Protein AF-A0A6G8AYE1-F1 (afdb_monomer_lite)

Sequence (73 aa):
MKGLIKAIDKLAEAIITAKVNSPWLNQKQAAAYLRMSINSFKDIQFKSHSLYEEGVAIERWNRNELDQEMLKR

Foldseek 3Di:
DVVVVVVVVVVVVVVVVCVVPAQKDALVRLCVLVPHDSVVSVVVPQDWDDPVVVVGPGIIDGNVSSVVVVVVD

Secondary structure (DSSP, 8-state):
-HHHHHHHHHHHHHHHHHGGG-SEE-HHHHHHHTT--HHHHHHHT---EEEGGGTEEEEEEEHHHHHHHHHH-

Radius of gyration: 16.18 Å; chains: 1; bounding box: 34×25×48 Å

Organism: NCBI:txid2714949

Structure (mmCIF, N/CA/C/O backbone):
data_AF-A0A6G8AYE1-F1
#
_entry.id   AF-A0A6G8AYE1-F1
#
loop_
_atom_site.group_PDB
_atom_site.id
_atom_site.type_symbol
_atom_site.label_atom_id
_atom_site.label_alt_id
_atom_site.label_comp_id
_atom_site.label_asym_id
_atom_site.label_entity_id
_atom_site.label_seq_id
_atom_site.pdbx_PDB_ins_code
_atom_site.Cartn_x
_atom_site.Cartn_y
_atom_site.Cartn_z
_atom_site.occupancy
_atom_site.B_iso_or_equiv
_atom_site.auth_seq_id
_atom_site.auth_comp_id
_atom_site.auth_asym_id
_atom_site.auth_atom_id
_atom_site.pdbx_PDB_model_num
ATOM 1 N N . MET A 1 1 ? 17.785 0.188 -32.877 1.00 55.34 1 MET A N 1
ATOM 2 C CA . MET A 1 1 ? 18.291 -0.414 -31.618 1.00 55.34 1 MET A CA 1
ATOM 3 C C . MET A 1 1 ? 18.756 0.604 -30.569 1.00 55.34 1 MET A C 1
ATOM 5 O O . MET A 1 1 ? 18.284 0.510 -29.449 1.00 55.34 1 MET A O 1
ATOM 9 N N . LYS A 1 2 ? 19.592 1.610 -30.886 1.00 66.00 2 LYS A N 1
ATOM 10 C CA . LYS A 1 2 ? 20.115 2.573 -29.881 1.00 66.00 2 LYS A CA 1
ATOM 11 C C . LYS A 1 2 ? 19.055 3.428 -29.153 1.00 66.00 2 LYS A C 1
ATOM 13 O O . LYS A 1 2 ? 19.243 3.759 -27.990 1.00 66.00 2 LYS A O 1
ATOM 18 N N . GLY A 1 3 ? 17.945 3.775 -29.812 1.00 76.19 3 GLY A N 1
ATOM 19 C CA . GLY A 1 3 ? 16.879 4.588 -29.203 1.00 76.19 3 GLY A CA 1
ATOM 20 C C . GLY A 1 3 ? 16.076 3.860 -28.117 1.00 76.19 3 GLY A C 1
ATOM 21 O O . GLY A 1 3 ? 15.710 4.471 -27.122 1.00 76.19 3 GLY A O 1
ATOM 22 N N . LEU A 1 4 ? 15.867 2.551 -28.283 1.00 72.50 4 LEU A N 1
ATOM 23 C CA . LEU A 1 4 ? 15.142 1.703 -27.330 1.00 72.50 4 LEU A CA 1
ATOM 24 C C . LEU A 1 4 ? 15.938 1.511 -26.037 1.00 72.50 4 LEU A C 1
ATOM 26 O O . LEU A 1 4 ? 15.396 1.694 -24.956 1.00 72.50 4 LEU A O 1
ATOM 30 N N . ILE A 1 5 ? 17.241 1.243 -26.159 1.00 82.94 5 ILE A N 1
ATOM 31 C CA . ILE A 1 5 ? 18.150 1.109 -25.011 1.00 82.94 5 ILE A CA 1
ATOM 32 C C . ILE A 1 5 ? 18.153 2.405 -24.190 1.00 82.94 5 ILE A C 1
ATOM 34 O O . ILE A 1 5 ? 17.906 2.381 -22.994 1.00 82.94 5 ILE A O 1
ATOM 38 N N . LYS A 1 6 ? 18.280 3.561 -24.854 1.00 85.19 6 LYS A N 1
ATOM 39 C CA . LYS A 1 6 ? 18.274 4.869 -24.182 1.00 85.19 6 LYS A CA 1
ATOM 40 C C . LYS A 1 6 ? 16.940 5.200 -23.497 1.00 85.19 6 LYS A C 1
ATOM 42 O O . LYS A 1 6 ? 16.923 5.932 -22.512 1.00 85.19 6 LYS A O 1
ATOM 47 N N . ALA A 1 7 ? 15.822 4.703 -24.027 1.00 75.81 7 ALA A N 1
ATOM 48 C CA . ALA A 1 7 ? 14.515 4.847 -23.392 1.00 75.81 7 ALA A CA 1
ATOM 49 C C . ALA A 1 7 ? 14.394 3.958 -22.143 1.00 75.81 7 ALA A C 1
ATOM 51 O O . ALA A 1 7 ? 13.881 4.417 -21.125 1.00 75.81 7 ALA A O 1
ATOM 52 N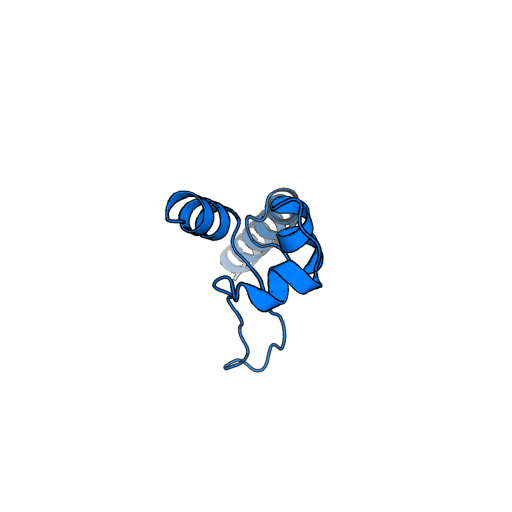 N . ILE A 1 8 ? 14.919 2.731 -22.201 1.00 80.69 8 ILE A N 1
ATOM 53 C CA . ILE A 1 8 ? 14.978 1.810 -21.058 1.00 80.69 8 ILE A CA 1
ATOM 54 C C . ILE A 1 8 ? 15.874 2.380 -19.953 1.00 80.69 8 ILE A C 1
ATOM 56 O O . ILE A 1 8 ? 15.454 2.401 -18.800 1.00 80.69 8 ILE A O 1
ATOM 60 N N . ASP A 1 9 ? 17.043 2.924 -20.296 1.00 84.19 9 ASP A N 1
ATOM 61 C CA . ASP A 1 9 ? 17.961 3.527 -19.319 1.00 84.19 9 ASP A CA 1
ATOM 62 C C . ASP A 1 9 ? 17.320 4.722 -18.600 1.00 84.19 9 ASP A C 1
ATOM 64 O O . ASP A 1 9 ? 17.371 4.816 -17.376 1.00 84.19 9 ASP A O 1
ATOM 68 N N . LYS A 1 10 ? 16.618 5.593 -19.339 1.00 79.50 10 LYS A N 1
ATOM 69 C CA . LYS A 1 10 ? 15.870 6.714 -18.745 1.00 79.50 10 LYS A CA 1
ATOM 70 C C . LYS A 1 10 ? 14.739 6.254 -17.826 1.00 79.50 10 LYS A C 1
ATOM 72 O O . LYS A 1 10 ? 14.488 6.891 -16.806 1.00 79.50 10 LYS A O 1
ATOM 77 N N . LEU A 1 11 ? 14.043 5.173 -18.181 1.00 74.31 11 LEU A N 1
ATOM 78 C CA . LEU A 1 11 ? 13.011 4.587 -17.324 1.00 74.31 11 LEU A CA 1
ATOM 79 C C . LEU A 1 11 ? 13.628 3.978 -16.061 1.00 74.31 11 LEU A C 1
ATOM 81 O O . LEU A 1 11 ? 13.100 4.184 -14.971 1.00 74.31 11 LEU A O 1
ATOM 85 N N . ALA A 1 12 ? 14.763 3.289 -16.183 1.00 76.81 12 ALA A N 1
ATOM 86 C CA . ALA A 1 12 ? 15.485 2.727 -15.048 1.00 76.81 12 ALA A CA 1
ATOM 87 C C . ALA A 1 12 ? 15.975 3.824 -14.088 1.00 76.81 12 ALA A C 1
ATOM 89 O O . ALA A 1 12 ? 15.737 3.729 -12.883 1.00 76.81 12 ALA A O 1
ATOM 90 N N . GLU A 1 13 ? 16.566 4.904 -14.608 1.00 77.69 13 GLU A N 1
ATOM 91 C CA . GLU A 1 13 ? 16.953 6.077 -13.813 1.00 77.69 13 GLU A CA 1
ATOM 92 C C . GLU A 1 13 ? 15.746 6.732 -13.134 1.00 77.69 13 GLU A C 1
ATOM 94 O O . GLU A 1 13 ? 15.796 7.034 -11.939 1.00 77.69 13 GLU A O 1
ATOM 99 N N . ALA A 1 14 ? 14.631 6.898 -13.851 1.00 70.12 14 ALA A N 1
ATOM 100 C CA . ALA A 1 14 ? 13.406 7.449 -13.278 1.00 70.12 14 ALA A CA 1
ATOM 101 C C . ALA A 1 14 ? 12.863 6.569 -12.142 1.00 70.12 14 ALA A C 1
ATOM 103 O O . ALA A 1 14 ? 12.463 7.094 -11.107 1.00 70.12 14 ALA A O 1
ATOM 104 N N . ILE A 1 15 ? 12.910 5.241 -12.284 1.00 67.12 15 ILE A N 1
ATOM 105 C CA . ILE A 1 15 ? 12.489 4.287 -11.245 1.00 67.12 15 ILE A CA 1
ATOM 106 C C . ILE A 1 15 ? 13.418 4.349 -10.024 1.00 67.12 15 ILE A C 1
ATOM 108 O O . ILE A 1 15 ? 12.942 4.337 -8.885 1.00 67.12 15 ILE A O 1
ATOM 112 N N . ILE A 1 16 ? 14.735 4.439 -10.238 1.00 65.25 16 ILE A N 1
ATOM 113 C CA . ILE A 1 16 ? 15.724 4.561 -9.156 1.00 65.25 16 ILE A CA 1
ATOM 114 C C . ILE A 1 16 ? 15.513 5.871 -8.391 1.00 65.25 16 ILE A C 1
ATOM 116 O O . ILE A 1 16 ? 15.485 5.863 -7.161 1.00 65.25 16 ILE A O 1
ATOM 120 N N . THR A 1 17 ? 15.286 6.974 -9.101 1.00 61.88 17 THR A N 1
ATOM 121 C CA . THR A 1 17 ? 15.041 8.289 -8.489 1.00 61.88 17 THR A CA 1
ATOM 122 C C . THR A 1 17 ? 13.674 8.334 -7.791 1.00 61.88 17 THR A C 1
ATOM 124 O O . THR A 1 17 ? 13.541 8.879 -6.695 1.00 61.88 17 THR A O 1
ATOM 127 N N . ALA A 1 18 ? 12.655 7.683 -8.363 1.00 58.41 18 ALA A N 1
ATOM 128 C CA . ALA A 1 18 ? 11.307 7.601 -7.800 1.00 58.41 18 ALA A CA 1
ATOM 129 C C . ALA A 1 18 ? 11.213 6.730 -6.537 1.00 58.41 18 ALA A C 1
ATOM 131 O O . ALA A 1 18 ? 10.287 6.926 -5.745 1.00 58.41 18 ALA A O 1
ATOM 132 N N . LYS A 1 19 ? 12.166 5.814 -6.284 1.00 54.00 19 LYS A N 1
ATOM 133 C CA . LYS A 1 19 ? 12.209 5.038 -5.026 1.00 54.00 19 LYS A CA 1
ATOM 134 C C . LYS A 1 19 ? 12.213 5.929 -3.783 1.00 54.00 19 LYS A C 1
ATOM 136 O O . LYS A 1 19 ? 11.676 5.507 -2.763 1.00 54.00 19 LYS A O 1
ATOM 141 N N . VAL A 1 20 ? 12.756 7.145 -3.871 1.00 53.53 20 VAL A N 1
ATOM 142 C CA . VAL A 1 20 ? 12.811 8.095 -2.746 1.00 53.53 20 VAL A CA 1
ATOM 143 C C . VAL A 1 20 ? 11.417 8.635 -2.377 1.00 53.53 20 VAL A C 1
ATOM 145 O O . VAL A 1 20 ? 11.191 8.982 -1.225 1.00 53.53 20 VAL A O 1
ATOM 148 N N . ASN A 1 21 ? 10.450 8.615 -3.305 1.00 62.22 21 ASN A N 1
ATOM 149 C CA . ASN A 1 21 ? 9.103 9.175 -3.120 1.00 62.22 21 ASN A CA 1
ATOM 150 C C . ASN A 1 21 ? 7.964 8.195 -3.439 1.00 62.22 21 ASN A C 1
ATOM 152 O O . ASN A 1 21 ? 6.830 8.628 -3.653 1.00 62.22 21 ASN A O 1
ATOM 156 N N . SER A 1 22 ? 8.217 6.883 -3.472 1.00 71.25 22 SER A N 1
ATOM 157 C CA . SER A 1 22 ? 7.175 5.924 -3.853 1.00 71.25 22 SER A CA 1
ATOM 158 C C . SER A 1 22 ? 5.955 6.032 -2.921 1.00 71.25 22 SER A C 1
ATOM 160 O O . SER A 1 22 ? 6.113 6.012 -1.696 1.00 71.25 22 SER A O 1
ATOM 162 N N . PRO A 1 23 ? 4.722 6.186 -3.443 1.00 83.19 23 PRO A N 1
ATOM 163 C CA . PRO A 1 23 ? 3.510 6.225 -2.623 1.00 83.19 23 PRO A CA 1
ATOM 164 C C . PRO A 1 23 ? 3.188 4.862 -1.995 1.00 83.19 23 PRO A C 1
ATOM 166 O O . PRO A 1 23 ? 2.330 4.785 -1.122 1.00 83.19 23 PRO A O 1
ATOM 169 N N . TRP A 1 24 ? 3.890 3.809 -2.420 1.00 88.56 24 TRP A N 1
ATOM 170 C CA . TRP A 1 24 ? 3.667 2.428 -2.025 1.00 88.56 24 TRP A CA 1
ATOM 171 C C . TRP A 1 24 ? 4.502 2.039 -0.805 1.00 88.56 24 TRP A C 1
ATOM 173 O O . TRP A 1 24 ? 5.731 1.948 -0.856 1.00 88.56 24 TRP A O 1
ATOM 183 N N . LEU A 1 25 ? 3.812 1.749 0.287 1.00 89.12 25 LEU A N 1
ATOM 184 C CA . LEU A 1 25 ? 4.366 1.353 1.571 1.00 89.12 25 LEU A CA 1
ATOM 185 C C . LEU A 1 25 ? 4.291 -0.166 1.737 1.00 89.12 25 LEU A C 1
ATOM 187 O O . LEU A 1 25 ? 3.370 -0.816 1.247 1.00 89.12 25 LEU A O 1
ATOM 191 N N . ASN A 1 26 ? 5.267 -0.750 2.430 1.00 89.56 26 ASN A N 1
ATOM 192 C CA . ASN A 1 26 ? 5.106 -2.094 2.991 1.00 89.56 26 ASN A CA 1
ATOM 193 C C . ASN A 1 26 ? 4.265 -2.044 4.282 1.00 89.56 26 ASN A C 1
ATOM 195 O O . ASN A 1 26 ? 3.999 -0.967 4.810 1.00 89.56 26 ASN A O 1
ATOM 199 N N . GLN A 1 27 ? 3.903 -3.202 4.835 1.00 88.31 27 GLN A N 1
ATOM 200 C CA . GLN A 1 27 ? 3.020 -3.284 6.005 1.00 88.31 27 GLN A CA 1
ATOM 201 C C . GLN A 1 27 ? 3.530 -2.488 7.217 1.00 88.31 27 GLN A C 1
ATOM 203 O O . GLN A 1 27 ? 2.766 -1.780 7.869 1.00 88.31 27 GLN A O 1
ATOM 208 N N . LYS A 1 28 ? 4.834 -2.571 7.516 1.00 89.12 28 LYS A N 1
ATOM 209 C CA . LYS A 1 28 ? 5.437 -1.842 8.644 1.00 89.12 28 LYS A CA 1
ATOM 210 C C . LYS A 1 28 ? 5.391 -0.333 8.415 1.00 89.12 28 LYS A C 1
ATOM 212 O O . LYS A 1 28 ? 5.095 0.418 9.336 1.00 89.12 28 LYS A O 1
ATOM 217 N N . GLN A 1 29 ? 5.673 0.098 7.187 1.00 90.38 29 GLN A N 1
ATOM 218 C CA . GLN A 1 29 ? 5.624 1.502 6.795 1.00 90.38 29 GLN A CA 1
ATOM 219 C C . GLN A 1 29 ? 4.193 2.049 6.816 1.00 90.38 29 GLN A C 1
ATOM 221 O O . GLN A 1 29 ? 3.996 3.167 7.272 1.00 90.38 29 GLN A O 1
ATOM 226 N N . ALA A 1 30 ? 3.204 1.269 6.373 1.00 89.56 30 ALA A N 1
ATOM 227 C CA . ALA A 1 30 ? 1.794 1.653 6.388 1.00 89.56 30 ALA A CA 1
ATOM 228 C C . ALA A 1 30 ? 1.254 1.797 7.821 1.00 89.56 30 ALA A C 1
ATOM 230 O O . ALA A 1 30 ? 0.665 2.824 8.155 1.00 89.56 30 ALA A O 1
ATOM 231 N N . ALA A 1 31 ? 1.545 0.831 8.700 1.00 90.88 31 ALA A N 1
ATOM 232 C CA . ALA A 1 31 ? 1.186 0.919 10.117 1.00 90.88 31 ALA A CA 1
ATOM 233 C C . ALA A 1 31 ? 1.849 2.128 10.808 1.00 90.88 31 ALA A C 1
ATOM 235 O O . ALA A 1 31 ? 1.195 2.862 11.548 1.00 90.88 31 ALA A O 1
ATOM 236 N N . ALA A 1 32 ? 3.133 2.376 10.516 1.00 90.75 32 ALA A N 1
ATOM 237 C CA . ALA A 1 32 ? 3.856 3.536 11.035 1.00 90.75 32 ALA A CA 1
ATOM 238 C C . ALA A 1 32 ? 3.293 4.866 10.505 1.00 90.75 32 ALA A C 1
ATOM 240 O O . ALA A 1 32 ? 3.169 5.820 11.272 1.00 90.75 32 ALA A O 1
ATOM 241 N N . TYR A 1 33 ? 2.919 4.921 9.223 1.00 90.25 33 TYR A N 1
ATOM 242 C CA . TYR A 1 33 ? 2.302 6.092 8.595 1.00 90.25 33 TYR A CA 1
ATOM 243 C C . TYR A 1 33 ? 0.994 6.479 9.295 1.00 90.25 33 TYR A C 1
ATOM 245 O O . TYR A 1 33 ? 0.798 7.643 9.633 1.00 90.25 33 TYR A O 1
ATOM 253 N N . LEU A 1 34 ? 0.161 5.487 9.621 1.00 89.44 34 LEU A N 1
ATOM 254 C CA . LEU A 1 34 ? -1.092 5.678 10.354 1.00 89.44 34 LEU A CA 1
ATOM 255 C C . LEU A 1 34 ? -0.927 5.759 11.884 1.00 89.44 34 LEU A C 1
ATOM 257 O O . LEU A 1 34 ? -1.923 5.809 12.604 1.00 89.44 34 LEU A O 1
ATOM 261 N N . ARG A 1 35 ? 0.314 5.777 12.395 1.00 91.31 35 ARG A N 1
ATOM 262 C CA . ARG A 1 35 ? 0.649 5.846 13.832 1.00 91.31 35 ARG A CA 1
ATOM 263 C C . ARG A 1 35 ? -0.046 4.775 14.684 1.00 91.31 35 ARG A C 1
ATOM 265 O O . ARG A 1 35 ? -0.461 5.044 15.809 1.00 91.31 35 ARG A O 1
ATOM 272 N N . MET A 1 36 ? -0.146 3.553 14.168 1.00 90.50 36 MET A N 1
ATOM 273 C CA . MET A 1 36 ? -0.789 2.434 14.860 1.00 90.50 36 MET A CA 1
ATOM 274 C C . MET A 1 36 ? 0.118 1.208 14.957 1.00 90.50 36 MET A C 1
ATOM 276 O O . MET A 1 36 ? 1.129 1.084 14.263 1.00 90.50 36 MET A O 1
ATOM 280 N N . SER A 1 37 ? -0.251 0.279 15.841 1.00 92.25 37 SER A N 1
ATOM 281 C CA . SER A 1 37 ? 0.447 -1.000 15.948 1.00 92.25 37 SER A CA 1
ATOM 282 C C . SER A 1 37 ? 0.213 -1.855 14.697 1.00 92.25 37 SER A C 1
ATOM 284 O O . SER A 1 37 ? -0.836 -1.767 14.058 1.00 92.25 37 SER A O 1
ATOM 286 N N . ILE A 1 38 ? 1.168 -2.729 14.362 1.00 89.62 38 ILE A N 1
ATOM 287 C CA . ILE A 1 38 ? 1.025 -3.661 13.229 1.00 89.62 38 ILE A CA 1
ATOM 288 C C . ILE A 1 38 ? -0.188 -4.583 13.420 1.00 89.62 38 ILE A C 1
ATOM 290 O O . ILE A 1 38 ? -0.844 -4.928 12.442 1.00 89.62 38 ILE A O 1
ATOM 294 N N . ASN A 1 39 ? -0.496 -4.967 14.661 1.00 90.69 39 ASN A N 1
ATOM 295 C CA . ASN A 1 39 ? -1.639 -5.828 14.960 1.00 90.69 39 ASN A CA 1
ATOM 296 C C . ASN A 1 39 ? -2.951 -5.097 14.665 1.00 90.69 39 ASN A C 1
ATOM 298 O O . ASN A 1 39 ? -3.749 -5.582 13.875 1.00 90.69 39 ASN A O 1
ATOM 302 N N . SER A 1 40 ? -3.097 -3.870 15.171 1.00 87.69 40 SER A N 1
ATOM 303 C CA . SER A 1 40 ? -4.260 -3.024 14.876 1.00 87.69 40 SER A CA 1
ATOM 304 C C . SER A 1 40 ? -4.412 -2.765 13.375 1.00 87.69 40 SER A C 1
ATOM 306 O O . SER A 1 40 ? -5.517 -2.807 12.849 1.00 87.69 40 SER A O 1
ATOM 308 N N . PHE A 1 41 ? -3.301 -2.543 12.667 1.00 89.31 41 PHE A N 1
ATOM 309 C CA . PHE A 1 41 ? -3.317 -2.360 11.217 1.00 89.31 41 PHE A CA 1
ATOM 310 C C . PHE A 1 41 ? -3.837 -3.602 10.475 1.00 89.31 41 PHE A C 1
ATOM 312 O O . PHE A 1 41 ? -4.603 -3.472 9.522 1.00 89.31 41 PHE A O 1
ATOM 319 N N . LYS A 1 42 ? -3.447 -4.807 10.915 1.00 87.00 42 LYS A N 1
ATOM 320 C CA . LYS A 1 42 ? -3.942 -6.074 10.351 1.00 87.00 42 LYS A CA 1
ATOM 321 C C . LYS A 1 42 ? -5.432 -6.281 10.612 1.00 87.00 42 LYS A C 1
ATOM 323 O O . LYS A 1 42 ? -6.128 -6.747 9.715 1.00 87.00 42 LYS A O 1
ATOM 328 N N . ASP A 1 43 ? -5.912 -5.904 11.793 1.00 89.06 43 ASP A N 1
ATOM 329 C CA . ASP A 1 43 ? -7.317 -6.077 12.173 1.00 89.06 43 ASP A CA 1
ATOM 330 C C . ASP A 1 43 ? -8.263 -5.189 11.345 1.00 89.06 43 ASP A C 1
ATOM 332 O O . ASP A 1 43 ? -9.391 -5.582 11.059 1.00 89.06 43 ASP A O 1
ATOM 336 N N . ILE A 1 44 ? -7.804 -4.006 10.920 1.00 85.06 44 ILE A N 1
ATOM 337 C CA . ILE A 1 44 ? -8.624 -3.032 10.175 1.00 85.06 44 ILE A CA 1
ATOM 338 C C . ILE A 1 44 ? -8.798 -3.412 8.689 1.00 85.06 44 ILE A C 1
ATOM 340 O O . ILE A 1 44 ? -9.729 -2.922 8.049 1.00 85.06 4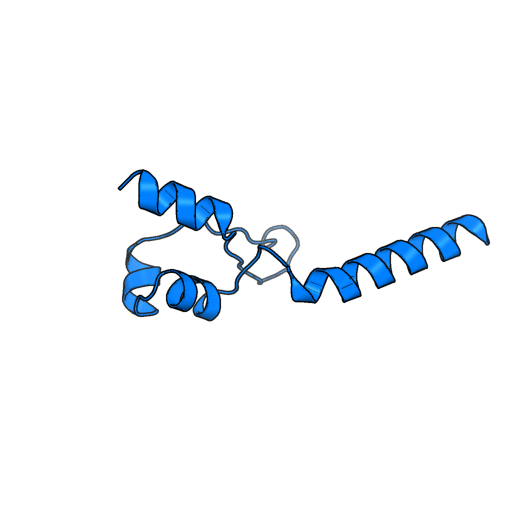4 ILE A O 1
ATOM 344 N N . GLN A 1 45 ? -7.953 -4.306 8.156 1.00 84.06 45 GLN A N 1
ATOM 345 C CA . GLN A 1 45 ? -7.993 -4.789 6.765 1.00 84.06 45 GLN A CA 1
ATOM 346 C C . GLN A 1 45 ? -7.992 -3.664 5.708 1.00 84.06 45 GLN A C 1
ATOM 348 O O . GLN A 1 45 ? -8.831 -3.638 4.809 1.00 84.06 45 GLN A O 1
ATOM 353 N N . PHE A 1 46 ? -7.038 -2.730 5.801 1.00 86.19 46 PHE A N 1
ATOM 354 C CA . PHE A 1 46 ? -6.838 -1.691 4.779 1.00 86.19 46 PHE A CA 1
ATOM 355 C C . PHE A 1 46 ? -6.595 -2.291 3.392 1.00 86.19 46 PHE A C 1
ATOM 357 O O . PHE A 1 46 ? -5.882 -3.297 3.273 1.00 86.19 46 PHE A O 1
ATOM 364 N N . LYS A 1 47 ? -7.100 -1.629 2.342 1.00 87.56 47 LYS A N 1
ATOM 365 C CA . LYS A 1 47 ? -6.932 -2.091 0.960 1.00 87.56 47 LYS A CA 1
ATOM 366 C C . LYS A 1 47 ? -5.453 -2.251 0.610 1.00 87.56 47 LYS A C 1
ATOM 368 O O . LYS A 1 47 ? -4.677 -1.293 0.617 1.00 87.56 47 LYS A O 1
ATOM 373 N N . SER A 1 48 ? -5.076 -3.480 0.28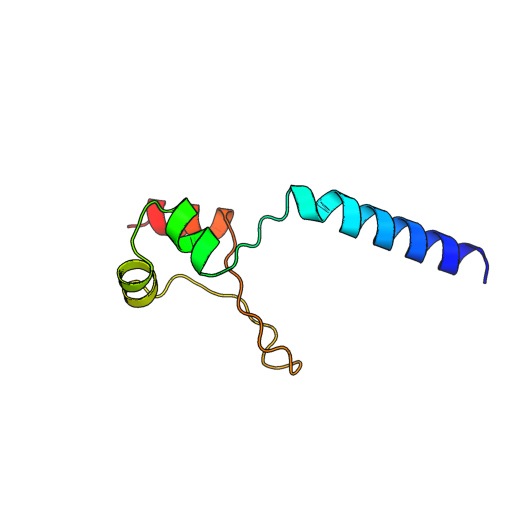3 1.00 88.56 48 SER A N 1
ATOM 374 C CA . SER A 1 48 ? -3.737 -3.835 -0.160 1.00 88.56 48 SER A CA 1
ATOM 375 C C . SER A 1 48 ? -3.716 -4.148 -1.653 1.00 88.56 48 SER A C 1
ATOM 377 O O . SER A 1 48 ? -4.723 -4.515 -2.259 1.00 88.56 48 SER A O 1
ATOM 379 N N . HIS A 1 49 ? -2.544 -3.983 -2.256 1.00 88.88 49 HIS A N 1
ATOM 380 C CA . HIS A 1 49 ? -2.276 -4.343 -3.641 1.00 88.88 49 HIS A CA 1
ATOM 381 C C . HIS A 1 49 ? -1.140 -5.347 -3.663 1.00 88.88 49 HIS A C 1
ATOM 383 O O . HIS A 1 49 ? -0.073 -5.113 -3.086 1.00 88.88 49 HIS A O 1
ATOM 389 N N . SER A 1 50 ? -1.368 -6.466 -4.335 1.00 84.00 50 SER A N 1
ATOM 390 C CA . SER A 1 50 ? -0.356 -7.491 -4.534 1.00 84.00 50 SER A CA 1
ATOM 391 C C . SER A 1 50 ? -0.338 -7.927 -5.990 1.00 84.00 50 SER A C 1
ATOM 393 O O . SER A 1 50 ? -1.338 -7.833 -6.695 1.00 84.00 50 SER A O 1
ATOM 395 N N . LEU A 1 51 ? 0.821 -8.402 -6.432 1.00 79.19 51 LEU A N 1
ATOM 396 C CA . LEU A 1 51 ? 0.999 -9.043 -7.733 1.00 79.19 51 LEU A CA 1
ATOM 397 C C . LEU A 1 51 ? 1.023 -10.569 -7.558 1.00 79.19 51 LEU A C 1
ATOM 399 O O . LEU A 1 51 ? 1.802 -11.266 -8.205 1.00 79.19 51 LEU A O 1
ATOM 403 N N . TYR A 1 52 ? 0.204 -11.088 -6.636 1.00 76.44 52 TYR A N 1
ATOM 404 C CA . TYR A 1 52 ? 0.190 -12.514 -6.307 1.00 76.44 52 TYR A CA 1
ATOM 405 C C . TYR A 1 52 ? -0.181 -13.375 -7.522 1.00 76.44 52 TYR A C 1
ATOM 407 O O . TYR A 1 52 ? 0.420 -14.424 -7.734 1.00 76.44 52 TYR A O 1
ATOM 415 N N . GLU A 1 53 ? -1.101 -12.886 -8.357 1.00 71.12 53 GLU A N 1
ATOM 416 C CA . GLU A 1 53 ? -1.510 -13.527 -9.616 1.00 71.12 53 GLU A CA 1
ATOM 417 C C . GLU A 1 53 ? -0.352 -13.653 -10.622 1.00 71.12 53 GLU A C 1
ATOM 419 O O . GLU A 1 53 ? -0.309 -14.597 -11.402 1.0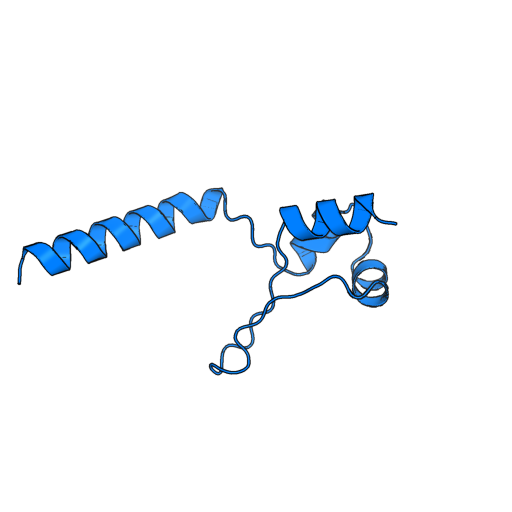0 71.12 53 GLU A O 1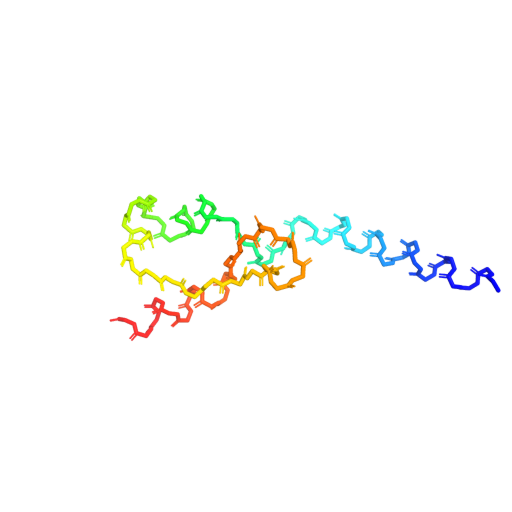
ATOM 424 N N . GLU A 1 54 ? 0.646 -12.772 -10.524 1.00 74.75 54 GLU A N 1
ATOM 425 C CA . GLU A 1 54 ? 1.866 -12.768 -11.342 1.00 74.75 54 GLU A CA 1
ATOM 426 C C . GLU A 1 54 ? 3.039 -13.496 -10.645 1.00 74.75 54 GLU A C 1
ATOM 428 O O . GLU A 1 54 ? 4.203 -13.342 -11.017 1.00 74.75 54 GLU A O 1
ATOM 433 N N . GLY A 1 55 ? 2.760 -14.261 -9.580 1.00 74.00 55 GLY A N 1
ATOM 434 C CA . GLY A 1 55 ? 3.757 -15.019 -8.814 1.00 74.00 55 GLY A CA 1
ATOM 435 C C . GLY A 1 55 ? 4.614 -14.176 -7.863 1.00 74.00 55 GLY A C 1
ATOM 436 O O . GLY A 1 55 ? 5.583 -14.680 -7.289 1.00 74.00 55 GLY A O 1
ATOM 437 N N . VAL A 1 56 ? 4.278 -12.899 -7.661 1.00 73.44 56 VAL A N 1
ATOM 438 C CA . VAL 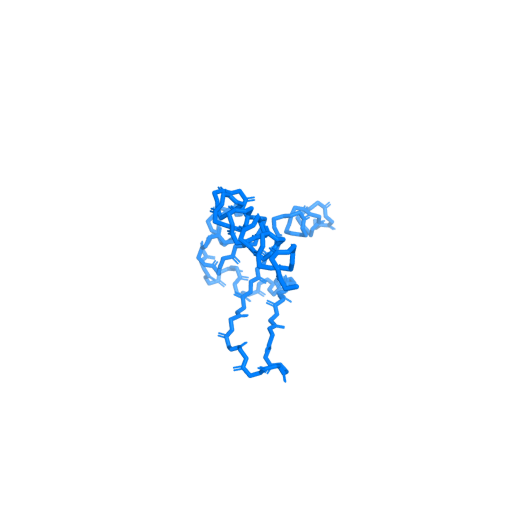A 1 56 ? 5.036 -11.987 -6.797 1.00 73.44 56 VAL A CA 1
ATOM 439 C C . VAL A 1 56 ? 4.317 -11.821 -5.460 1.00 73.44 56 VAL A C 1
ATOM 441 O O . VAL A 1 56 ? 3.353 -11.068 -5.325 1.00 73.44 56 VAL A O 1
ATOM 444 N N . ALA A 1 57 ? 4.843 -12.480 -4.426 1.00 75.75 57 ALA A N 1
ATOM 445 C CA . ALA A 1 57 ? 4.347 -12.403 -3.049 1.00 75.75 57 ALA A CA 1
ATOM 446 C C . ALA A 1 57 ? 4.772 -11.101 -2.335 1.00 75.75 57 ALA A C 1
ATOM 448 O O . ALA A 1 57 ? 5.362 -11.122 -1.254 1.00 75.75 57 ALA A O 1
ATOM 449 N N . ILE A 1 58 ? 4.517 -9.950 -2.959 1.00 79.19 58 ILE A N 1
ATOM 450 C CA . ILE A 1 58 ? 4.768 -8.635 -2.367 1.00 79.19 58 ILE A CA 1
ATOM 451 C C . ILE A 1 58 ? 3.441 -7.904 -2.261 1.00 79.19 58 ILE A C 1
ATOM 453 O O . ILE A 1 58 ? 2.823 -7.560 -3.264 1.00 79.19 58 ILE A O 1
ATOM 457 N N . GLU A 1 59 ? 3.054 -7.623 -1.025 1.00 85.81 59 GLU A N 1
ATOM 458 C CA . GLU A 1 59 ? 1.889 -6.816 -0.699 1.00 85.81 59 GLU A CA 1
ATOM 459 C C . GLU A 1 59 ? 2.320 -5.383 -0.354 1.00 85.81 59 GLU A C 1
ATOM 461 O O . GLU A 1 59 ? 3.304 -5.156 0.368 1.00 85.81 59 GLU A O 1
ATOM 466 N N . ARG A 1 60 ? 1.614 -4.403 -0.920 1.00 90.12 60 ARG A N 1
ATOM 467 C CA . ARG A 1 60 ? 1.879 -2.970 -0.756 1.00 90.12 60 ARG A CA 1
ATOM 468 C C . ARG A 1 60 ? 0.588 -2.205 -0.499 1.00 90.12 60 ARG A C 1
ATOM 470 O O . ARG A 1 60 ? -0.472 -2.571 -0.989 1.00 90.12 60 ARG A O 1
ATOM 477 N N . TRP A 1 61 ? 0.712 -1.087 0.205 1.00 91.50 61 TRP A N 1
ATOM 478 C CA . TRP A 1 61 ? -0.381 -0.161 0.501 1.00 91.50 61 TRP A CA 1
ATOM 479 C C . TRP A 1 61 ? -0.066 1.213 -0.073 1.00 91.50 61 TRP A C 1
ATOM 481 O O . TRP A 1 61 ? 1.072 1.673 0.025 1.00 91.50 61 TRP A O 1
ATOM 491 N N . ASN A 1 62 ? -1.048 1.880 -0.672 1.00 92.25 62 ASN A N 1
ATOM 492 C CA . ASN A 1 62 ? -0.862 3.221 -1.216 1.00 92.25 62 ASN A CA 1
ATOM 493 C C . ASN A 1 62 ? -1.168 4.290 -0.159 1.00 92.25 62 ASN A C 1
ATOM 495 O O . ASN A 1 62 ? -2.237 4.262 0.443 1.00 92.25 62 ASN A O 1
ATOM 499 N N . ARG A 1 63 ? -0.279 5.275 0.023 1.00 89.31 63 ARG A N 1
ATOM 500 C CA . ARG A 1 63 ? -0.491 6.398 0.958 1.00 89.31 63 ARG A CA 1
ATOM 501 C C . ARG A 1 63 ? -1.825 7.121 0.749 1.00 89.31 63 ARG A C 1
ATOM 503 O O . ARG A 1 63 ? -2.560 7.306 1.710 1.00 89.31 63 ARG A O 1
ATOM 510 N N . ASN A 1 64 ? -2.163 7.456 -0.496 1.00 88.94 64 ASN A N 1
ATOM 511 C CA . ASN A 1 64 ? -3.375 8.219 -0.795 1.00 88.94 64 ASN A CA 1
ATOM 512 C C . ASN A 1 64 ? -4.647 7.411 -0.499 1.00 88.94 64 ASN A C 1
ATOM 514 O O . ASN A 1 64 ? -5.655 7.979 -0.092 1.00 88.94 64 ASN A O 1
ATOM 518 N N . GLU A 1 65 ? -4.617 6.091 -0.711 1.00 89.62 65 GLU A N 1
ATOM 519 C CA . GLU A 1 65 ? -5.756 5.222 -0.391 1.00 89.62 65 GLU A CA 1
ATOM 520 C C . GLU A 1 65 ? -5.928 5.072 1.122 1.00 89.62 65 GLU A C 1
ATOM 522 O O . GLU A 1 65 ? -7.052 5.163 1.608 1.00 89.62 65 GLU A O 1
ATOM 527 N N . LEU A 1 66 ? -4.825 4.937 1.870 1.00 89.94 66 LEU A N 1
ATOM 528 C CA . LEU A 1 66 ? -4.865 4.924 3.335 1.00 89.94 66 LEU A CA 1
ATOM 529 C C . LEU A 1 66 ? -5.471 6.223 3.889 1.00 89.94 66 LEU A C 1
ATOM 531 O O . LEU A 1 66 ? -6.337 6.163 4.759 1.00 89.94 66 LEU A O 1
ATOM 535 N N . ASP A 1 67 ? -5.078 7.385 3.357 1.00 89.06 67 ASP A N 1
ATOM 536 C CA . ASP A 1 67 ? -5.648 8.677 3.765 1.00 89.06 67 ASP A CA 1
ATOM 537 C C . ASP A 1 67 ? -7.153 8.757 3.459 1.00 89.06 67 ASP A C 1
ATOM 539 O O . ASP A 1 67 ? -7.942 9.198 4.296 1.00 89.06 67 ASP A O 1
ATOM 543 N N . GLN A 1 68 ? -7.577 8.291 2.279 1.00 88.56 68 GLN A N 1
ATOM 544 C CA . GLN A 1 68 ? -8.995 8.262 1.910 1.00 88.56 68 GLN A CA 1
ATOM 545 C C . GLN A 1 68 ? -9.823 7.330 2.798 1.00 88.56 68 GLN A C 1
ATOM 547 O O . GLN A 1 68 ? -10.964 7.660 3.119 1.00 88.56 68 GLN A O 1
ATOM 552 N N . GLU A 1 69 ? -9.289 6.171 3.178 1.00 87.44 69 GLU A N 1
ATOM 553 C CA . GLU A 1 69 ? -9.978 5.245 4.080 1.00 87.44 69 GLU A CA 1
ATOM 554 C C . GLU A 1 69 ? -10.109 5.814 5.494 1.00 87.44 69 GLU A C 1
ATOM 556 O O . GLU A 1 69 ? -11.160 5.653 6.112 1.00 87.44 69 GLU A O 1
ATOM 561 N N . MET A 1 70 ? -9.090 6.525 5.983 1.00 85.19 70 MET A N 1
ATOM 562 C CA . MET A 1 70 ? -9.139 7.182 7.293 1.00 85.19 70 MET A CA 1
ATOM 563 C C . MET A 1 70 ? -10.103 8.371 7.318 1.00 85.19 70 MET A C 1
ATOM 565 O O . MET A 1 70 ? -10.739 8.600 8.335 1.00 85.19 70 MET A O 1
ATOM 569 N N . LEU A 1 71 ? -10.250 9.104 6.209 1.00 83.88 71 LEU A N 1
ATOM 570 C CA . LEU A 1 71 ? -11.223 10.201 6.096 1.00 83.88 71 LEU A CA 1
ATOM 571 C C . LEU A 1 71 ? -12.681 9.725 6.023 1.00 83.88 71 LEU A C 1
ATOM 573 O O . LEU A 1 71 ? -13.591 10.503 6.300 1.00 83.88 71 LEU A O 1
ATOM 577 N N . LYS A 1 72 ? -12.917 8.484 5.583 1.00 74.06 72 LYS A N 1
ATOM 578 C CA . LYS A 1 72 ? -14.262 7.901 5.447 1.00 74.06 72 LYS A CA 1
ATOM 579 C C . LYS A 1 72 ? -14.771 7.224 6.723 1.00 74.06 72 LYS A C 1
ATOM 581 O O . LYS A 1 72 ? -15.946 6.863 6.757 1.00 74.06 72 LYS A O 1
ATOM 586 N N . ARG A 1 73 ? -13.900 6.990 7.704 1.00 68.75 73 ARG A N 1
ATOM 587 C CA . ARG A 1 73 ? -14.222 6.350 8.986 1.00 68.75 73 ARG A CA 1
ATOM 588 C C . ARG A 1 73 ? -14.493 7.400 10.052 1.00 68.75 73 ARG A C 1
ATOM 590 O O . ARG A 1 73 ? -15.394 7.131 10.873 1.00 68.75 73 ARG A O 1
#

pLDDT: mean 81.23, std 10.17, range [53.53, 92.25]